Protein AF-A0AAU4UPQ4-F1 (afdb_monomer_lite)

Structure (mmCIF, N/CA/C/O backbone):
data_AF-A0AAU4UPQ4-F1
#
_entry.id   AF-A0AAU4UPQ4-F1
#
loop_
_atom_site.group_PDB
_atom_site.id
_atom_site.type_symbol
_atom_site.label_atom_id
_atom_site.label_alt_id
_atom_site.label_comp_id
_atom_site.label_asym_id
_atom_site.label_entity_id
_atom_site.label_seq_id
_atom_site.pdbx_PDB_ins_code
_atom_site.Cartn_x
_atom_site.Cartn_y
_atom_site.Cartn_z
_atom_site.occupancy
_atom_site.B_iso_or_equiv
_atom_site.auth_seq_id
_atom_site.auth_comp_id
_atom_site.auth_asym_id
_atom_site.auth_atom_id
_atom_site.pdbx_PDB_model_num
ATOM 1 N N . MET A 1 1 ? -26.004 73.468 17.345 1.00 43.75 1 MET A N 1
ATOM 2 C CA . MET A 1 1 ? -27.024 73.779 16.326 1.00 43.75 1 MET A CA 1
ATOM 3 C C . MET A 1 1 ? -28.065 72.672 16.364 1.00 43.75 1 MET A C 1
ATOM 5 O O . MET A 1 1 ? -27.731 71.538 16.059 1.00 43.75 1 MET A O 1
ATOM 9 N N . THR A 1 2 ? -29.237 72.999 16.919 1.00 44.50 2 THR A N 1
ATOM 10 C CA . THR A 1 2 ? -30.578 72.786 16.334 1.00 44.50 2 THR A CA 1
ATOM 11 C C . THR A 1 2 ? -30.726 71.533 15.458 1.00 44.50 2 THR A C 1
ATOM 13 O O . THR A 1 2 ? -30.150 71.474 14.382 1.00 44.50 2 THR A O 1
ATOM 16 N N . ALA A 1 3 ? -31.337 70.450 15.945 1.00 39.44 3 ALA A N 1
ATOM 17 C CA . ALA A 1 3 ? -32.786 70.225 16.075 1.00 39.44 3 ALA A CA 1
ATOM 18 C C . ALA A 1 3 ? -33.528 70.141 14.726 1.00 39.44 3 ALA A C 1
ATOM 20 O O . ALA A 1 3 ? -33.638 71.138 14.024 1.00 39.44 3 ALA A O 1
ATOM 21 N N . ALA A 1 4 ? -34.101 68.969 14.433 1.00 49.47 4 ALA A N 1
ATOM 22 C CA . ALA A 1 4 ? -35.362 68.824 13.693 1.00 49.47 4 ALA A CA 1
ATOM 23 C C . ALA A 1 4 ? -36.004 67.449 13.981 1.00 49.47 4 ALA A C 1
ATOM 25 O O . ALA A 1 4 ? -36.037 66.531 13.170 1.00 49.47 4 ALA A O 1
ATOM 26 N N . GLN A 1 5 ? -36.412 67.327 15.237 1.00 41.50 5 GLN A N 1
ATOM 27 C CA . GLN A 1 5 ? -37.666 66.780 15.758 1.00 41.50 5 GLN A CA 1
ATOM 28 C C . GLN A 1 5 ? -38.826 66.667 14.723 1.00 41.50 5 GLN A C 1
ATOM 30 O O . GLN A 1 5 ? -39.198 67.665 14.116 1.00 41.50 5 GLN A O 1
ATOM 35 N N . GLU A 1 6 ? -39.386 65.453 14.540 1.00 50.72 6 GLU A N 1
ATOM 36 C CA . GLU A 1 6 ? -40.804 65.062 14.819 1.00 50.72 6 GLU A CA 1
ATOM 37 C C . GLU A 1 6 ? -41.829 65.270 13.665 1.00 50.72 6 GLU A C 1
ATOM 39 O O . GLU A 1 6 ? -41.489 65.905 12.674 1.00 50.72 6 GLU A O 1
ATOM 44 N N . PRO A 1 7 ? -43.123 64.862 13.773 1.00 50.66 7 PRO A N 1
ATOM 45 C CA . PRO A 1 7 ? -43.746 63.718 14.474 1.00 50.66 7 PRO A CA 1
ATOM 46 C C . PRO A 1 7 ? -44.911 63.009 13.707 1.00 50.66 7 PRO A C 1
ATOM 48 O O . PRO A 1 7 ? -45.534 63.558 12.806 1.00 50.66 7 PRO A O 1
ATOM 51 N N . ARG A 1 8 ? -45.264 61.809 14.211 1.00 45.28 8 ARG A N 1
ATOM 52 C CA . ARG A 1 8 ? -46.610 61.217 14.471 1.00 45.28 8 ARG A CA 1
ATOM 53 C C . ARG A 1 8 ? -47.758 61.377 13.452 1.00 45.28 8 ARG A C 1
ATOM 55 O O . ARG A 1 8 ? -48.256 62.480 13.277 1.00 45.28 8 ARG A O 1
ATOM 62 N N . ARG A 1 9 ? -48.392 60.241 13.101 1.00 43.72 9 ARG A N 1
ATOM 63 C CA . ARG A 1 9 ? -49.826 59.947 13.381 1.00 43.72 9 ARG A CA 1
ATOM 64 C C . ARG A 1 9 ? -50.107 58.430 13.410 1.00 43.72 9 ARG A C 1
ATOM 66 O O . ARG A 1 9 ? -50.054 57.762 12.388 1.00 43.72 9 ARG A O 1
ATOM 73 N N . THR A 1 10 ? -50.441 57.910 14.587 1.00 46.69 10 THR A N 1
ATOM 74 C CA . THR A 1 10 ? -51.431 56.827 14.815 1.00 46.69 10 THR A CA 1
ATOM 75 C C . THR A 1 10 ? -52.833 57.483 14.871 1.00 46.69 10 THR A C 1
ATOM 77 O O . THR A 1 10 ? -52.875 58.719 14.875 1.00 46.69 10 THR A O 1
ATOM 80 N N . PRO A 1 11 ? -53.976 56.787 15.069 1.00 50.97 11 PRO A N 1
ATOM 81 C CA . PRO A 1 11 ? -54.315 55.354 14.983 1.00 50.97 11 PRO A CA 1
ATOM 82 C C . PRO A 1 11 ? -55.617 55.099 14.177 1.00 50.97 11 PRO A C 1
ATOM 84 O O . PRO A 1 11 ? -56.386 56.024 13.974 1.00 50.97 11 PRO A O 1
ATOM 87 N N . GLU A 1 12 ? -55.955 53.852 13.838 1.00 46.09 12 GLU A N 1
ATOM 88 C CA . GLU A 1 12 ? -57.367 53.465 13.651 1.00 46.09 12 GLU A CA 1
ATOM 89 C C . GLU A 1 12 ? -57.607 52.105 14.310 1.00 46.09 12 GLU A C 1
ATOM 91 O O . GLU A 1 12 ? -56.879 51.131 14.116 1.00 46.09 12 GLU A O 1
ATOM 96 N N . ARG A 1 13 ? -58.615 52.119 15.177 1.00 44.50 13 ARG A N 1
ATOM 97 C CA . ARG A 1 13 ? -59.157 51.014 15.959 1.00 44.50 13 ARG A CA 1
ATOM 98 C C . ARG A 1 13 ? -59.939 50.061 15.057 1.00 44.50 13 ARG A C 1
ATOM 100 O O . ARG A 1 13 ? -60.719 50.508 14.229 1.00 44.50 13 ARG A O 1
ATOM 107 N N . GLY A 1 14 ? -59.848 48.772 15.358 1.00 40.91 14 GLY A N 1
ATOM 108 C CA . GLY A 1 14 ? -60.774 47.743 14.893 1.00 40.91 14 GLY A CA 1
ATOM 109 C C . GLY A 1 14 ? -60.912 46.664 15.959 1.00 40.91 14 GLY A C 1
ATOM 110 O O . GLY A 1 14 ? -60.216 45.664 15.923 1.00 40.91 14 GLY A O 1
ATOM 111 N N . GLU A 1 15 ? -61.718 46.989 16.965 1.00 47.00 15 GLU A N 1
ATOM 112 C CA . GLU A 1 15 ? -62.578 46.120 17.779 1.00 47.00 15 GLU A CA 1
ATOM 113 C C . GLU A 1 15 ? -62.076 44.771 18.347 1.00 47.00 15 GLU A C 1
ATOM 115 O O . GLU A 1 15 ? -61.779 43.793 17.670 1.00 47.00 15 GLU A O 1
ATOM 120 N N . ARG A 1 16 ? -62.144 44.724 19.685 1.00 44.94 16 ARG A N 1
ATOM 121 C CA . ARG A 1 16 ? -62.295 43.539 20.539 1.00 44.94 16 ARG A CA 1
ATOM 122 C C . ARG A 1 16 ? -63.450 42.652 20.067 1.00 44.94 16 ARG A C 1
ATOM 124 O O . ARG A 1 16 ? -64.560 43.163 20.040 1.00 44.94 16 ARG A O 1
ATOM 131 N N . LEU A 1 17 ? -63.250 41.333 20.005 1.00 44.59 17 LEU A N 1
ATOM 132 C CA . LEU A 1 17 ? -64.231 40.368 20.522 1.00 44.59 17 LEU A CA 1
ATOM 133 C C . LEU A 1 17 ? -63.546 39.116 21.107 1.00 44.59 17 LEU A C 1
ATOM 135 O O . LEU A 1 17 ? -62.759 38.445 20.456 1.00 44.59 17 LEU A O 1
ATOM 139 N N . ALA A 1 18 ? -63.864 38.908 22.386 1.00 42.81 18 ALA A N 1
ATOM 140 C CA . ALA A 1 18 ? -63.954 37.688 23.188 1.00 42.81 18 ALA A CA 1
ATOM 141 C C . ALA A 1 18 ? -63.050 36.468 22.908 1.00 42.81 18 ALA A C 1
ATOM 143 O O . ALA A 1 18 ? -63.137 35.795 21.887 1.00 42.81 18 ALA A O 1
ATOM 144 N N . LEU A 1 19 ? -62.331 36.089 23.972 1.00 44.94 19 LEU A N 1
ATOM 145 C CA . LEU A 1 19 ? -61.904 34.723 24.260 1.00 44.94 19 LEU A CA 1
ATOM 146 C C . LEU A 1 19 ? -63.036 33.712 24.034 1.00 44.94 19 LEU A C 1
ATOM 148 O O . LEU A 1 19 ? -64.121 33.847 24.599 1.00 44.94 19 LEU A O 1
ATOM 152 N N . THR A 1 20 ? -62.719 32.615 23.357 1.00 52.81 20 THR A N 1
ATOM 153 C CA . THR A 1 20 ? -63.330 31.315 23.646 1.00 52.81 20 THR A CA 1
ATOM 154 C C . THR A 1 20 ? -62.213 30.283 23.722 1.00 52.81 20 THR A C 1
ATOM 156 O O . THR A 1 20 ? -61.475 30.065 22.766 1.00 52.81 20 THR A O 1
ATOM 159 N N . HIS A 1 21 ? -62.045 29.709 24.911 1.00 47.28 21 HIS A N 1
ATOM 160 C CA . HIS A 1 21 ? -61.244 28.514 25.132 1.00 47.28 21 HIS A CA 1
ATOM 161 C C . HIS A 1 21 ? -61.895 27.347 24.384 1.00 47.28 21 HIS A C 1
ATOM 163 O O . HIS A 1 21 ? -63.059 27.052 24.639 1.00 47.28 21 HIS A O 1
ATOM 169 N N . HIS A 1 22 ? -61.125 26.641 23.561 1.00 47.41 22 HIS A N 1
ATOM 170 C CA . HIS A 1 22 ? -61.236 25.191 23.441 1.00 47.41 22 HIS A CA 1
ATOM 171 C C . HIS A 1 22 ? -59.843 24.612 23.132 1.00 47.41 22 HIS A C 1
ATOM 173 O O . HIS A 1 22 ? -59.153 25.145 22.261 1.00 47.41 22 HIS A O 1
ATOM 179 N N . PRO A 1 23 ? -59.380 23.597 23.884 1.00 54.84 23 PRO A N 1
ATOM 180 C CA . PRO A 1 23 ? -58.061 23.014 23.708 1.00 54.84 23 PRO A CA 1
ATOM 181 C C . PRO A 1 23 ? -58.157 21.887 22.684 1.00 54.84 23 PRO A C 1
ATOM 183 O O . PRO A 1 23 ? -58.628 20.803 23.013 1.00 54.84 23 PRO A O 1
ATOM 186 N N . ASP A 1 24 ? -57.693 22.126 21.463 1.00 41.44 24 ASP A N 1
ATOM 187 C CA . ASP A 1 24 ? -57.557 21.056 20.483 1.00 41.44 24 ASP A CA 1
ATOM 188 C C . ASP A 1 24 ? -56.112 20.913 20.018 1.00 41.44 24 ASP A C 1
ATOM 190 O O . ASP A 1 24 ? -55.507 21.808 19.435 1.00 41.44 24 ASP A O 1
ATOM 194 N N . ALA A 1 25 ? -55.600 19.730 20.342 1.00 45.34 25 ALA A N 1
ATOM 195 C CA . ALA A 1 25 ? -54.565 18.991 19.651 1.00 45.34 25 ALA A CA 1
ATOM 196 C C . ALA A 1 25 ? -53.238 19.716 19.374 1.00 45.34 25 ALA A C 1
ATOM 198 O O . ALA A 1 25 ? -53.014 20.385 18.368 1.00 45.34 25 ALA A O 1
ATOM 199 N N . TYR A 1 26 ? -52.284 19.380 20.236 1.00 44.25 26 TYR A N 1
ATOM 200 C CA . TYR A 1 26 ? -50.870 19.235 19.923 1.00 44.25 26 TYR A CA 1
ATOM 201 C C . TYR A 1 26 ? -50.682 18.501 18.574 1.00 44.25 26 TYR A C 1
ATOM 203 O O . TYR A 1 26 ? -50.616 17.276 18.526 1.00 44.25 26 TYR A O 1
ATOM 211 N N . SER A 1 27 ? -50.598 19.230 17.461 1.00 47.16 27 SER A N 1
ATOM 212 C CA . SER A 1 27 ? -50.044 18.706 16.209 1.00 47.16 27 SER A CA 1
ATOM 213 C C . SER A 1 27 ? -48.566 19.061 16.186 1.00 47.16 27 SER A C 1
ATOM 215 O O . SER A 1 27 ? -48.136 20.054 15.599 1.00 47.16 27 SER A O 1
ATOM 217 N N . ALA A 1 28 ? -47.778 18.252 16.896 1.00 54.69 28 ALA A N 1
ATOM 218 C CA . ALA A 1 28 ? -46.355 18.170 16.617 1.00 54.69 28 ALA A CA 1
ATOM 219 C C . ALA A 1 28 ? -46.197 17.863 15.117 1.00 54.69 28 ALA A C 1
ATOM 221 O O . ALA A 1 28 ? -46.935 17.010 14.610 1.00 54.69 28 ALA A O 1
ATOM 222 N N . PRO A 1 29 ? -45.271 18.514 14.388 1.00 45.81 29 PRO A N 1
ATOM 223 C CA . PRO A 1 29 ? -44.936 18.052 13.053 1.00 45.81 29 PRO A CA 1
ATOM 224 C C . PRO A 1 29 ? -44.555 16.587 13.205 1.00 45.81 29 PRO A C 1
ATOM 226 O O . PRO A 1 29 ? -43.687 16.279 14.026 1.00 45.81 29 PRO A O 1
ATOM 229 N N . ALA A 1 30 ? -45.268 15.710 12.487 1.00 51.72 30 ALA A N 1
ATOM 230 C CA . ALA A 1 30 ? -45.001 14.284 12.452 1.00 51.72 30 ALA A CA 1
ATOM 231 C C . ALA A 1 30 ? -43.488 14.127 12.424 1.00 51.72 30 ALA A C 1
ATOM 233 O O . ALA A 1 30 ? -42.837 14.583 11.478 1.00 51.72 30 ALA A O 1
ATOM 234 N N . ALA A 1 31 ? -42.939 13.614 13.530 1.00 51.09 31 ALA A N 1
ATOM 235 C CA . ALA A 1 31 ? -41.533 13.313 13.615 1.00 51.09 31 ALA A CA 1
ATOM 236 C C . ALA A 1 31 ? -41.275 12.473 12.376 1.00 51.09 31 ALA A C 1
ATOM 238 O O . ALA A 1 31 ? -41.831 11.378 12.252 1.00 51.09 31 ALA A O 1
ATOM 239 N N . ARG A 1 32 ? -40.529 13.042 11.416 1.00 54.91 32 ARG A N 1
ATOM 240 C CA . ARG A 1 32 ? -40.013 12.275 10.288 1.00 54.91 32 ARG A CA 1
ATOM 241 C C . ARG A 1 32 ? -39.508 10.992 10.925 1.00 54.91 32 ARG A C 1
ATOM 243 O O . ARG A 1 32 ? -38.803 11.130 11.936 1.00 54.91 32 ARG A O 1
ATOM 250 N N . PRO A 1 33 ? -39.922 9.799 10.455 1.00 50.12 33 PRO A N 1
ATOM 251 C CA . PRO A 1 33 ? -39.392 8.570 11.015 1.00 50.12 33 PRO A CA 1
ATOM 252 C C . PRO A 1 33 ? -37.894 8.798 11.098 1.00 50.12 33 PRO A C 1
ATOM 254 O O . PRO A 1 33 ? -37.293 9.191 10.091 1.00 50.12 33 PRO A O 1
ATOM 257 N N . ARG A 1 34 ? -37.348 8.752 12.330 1.00 55.06 34 ARG A N 1
ATOM 258 C CA . ARG A 1 34 ? -35.902 8.817 12.549 1.00 55.06 34 ARG A CA 1
ATOM 259 C C . ARG A 1 34 ? -35.365 7.925 11.461 1.00 55.06 34 ARG A C 1
ATOM 261 O O . ARG A 1 34 ? -35.781 6.766 11.435 1.00 55.06 34 ARG A O 1
ATOM 268 N N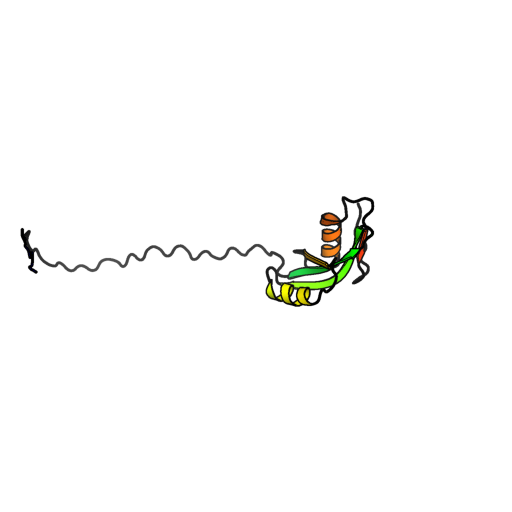 . ALA A 1 35 ? -34.595 8.495 10.533 1.00 53.91 35 ALA A N 1
ATOM 269 C CA . ALA A 1 35 ? -33.920 7.701 9.535 1.00 53.91 35 ALA A CA 1
ATOM 270 C C . ALA A 1 35 ? -33.266 6.598 10.352 1.00 53.91 35 ALA A C 1
ATOM 272 O O . ALA A 1 35 ? -32.399 6.875 11.184 1.00 53.91 35 ALA A O 1
ATOM 273 N N . VAL A 1 36 ? -33.813 5.385 10.249 1.00 55.00 36 VAL A N 1
ATOM 274 C CA . VAL A 1 36 ? -33.088 4.209 10.676 1.00 55.00 36 VAL A CA 1
ATOM 275 C C . VAL A 1 36 ? -31.822 4.376 9.861 1.00 55.00 36 VAL A C 1
ATOM 277 O O . VAL A 1 36 ? -31.960 4.514 8.641 1.00 55.00 36 VAL A O 1
ATOM 280 N N . PRO A 1 37 ? -30.639 4.564 10.474 1.00 56.88 37 PRO A N 1
ATOM 281 C CA . PRO A 1 37 ? -29.438 4.526 9.673 1.00 56.88 37 PRO A CA 1
ATOM 282 C C . PRO A 1 37 ? -29.530 3.175 8.981 1.00 56.88 37 PRO A C 1
ATOM 284 O O . PRO A 1 37 ? -29.517 2.141 9.654 1.00 56.88 37 PRO A O 1
ATOM 287 N N . GLU A 1 38 ? -29.787 3.194 7.671 1.00 52.72 38 GLU A N 1
ATOM 288 C CA . GLU A 1 38 ? -29.733 1.981 6.882 1.00 52.72 38 GLU A CA 1
ATOM 289 C C . GLU A 1 38 ? -28.399 1.348 7.255 1.00 52.72 38 GLU A C 1
ATOM 291 O O . GLU A 1 38 ? -27.409 2.087 7.372 1.00 52.72 38 GLU A O 1
ATOM 296 N N . PRO A 1 39 ? -28.356 0.047 7.584 1.00 52.28 39 PRO A N 1
ATOM 297 C CA . PRO A 1 39 ? -27.089 -0.586 7.874 1.00 52.28 39 PRO A CA 1
ATOM 298 C C . PRO A 1 39 ? -26.245 -0.361 6.626 1.00 52.28 39 PRO A C 1
ATOM 300 O O . PRO A 1 39 ? -26.531 -0.958 5.593 1.00 52.28 39 PRO A O 1
ATOM 303 N N . LYS A 1 40 ? -25.285 0.575 6.699 1.00 56.88 40 LYS A N 1
ATOM 304 C CA . LYS A 1 40 ? -24.281 0.800 5.660 1.00 56.88 40 LYS A CA 1
ATOM 305 C C . LYS A 1 40 ? -23.735 -0.588 5.393 1.00 56.88 40 LYS A C 1
ATOM 307 O O . LYS A 1 40 ? -23.144 -1.173 6.299 1.00 56.88 40 LYS A O 1
ATOM 312 N N . GLY A 1 41 ? -24.109 -1.165 4.259 1.00 48.19 41 GLY A N 1
ATOM 313 C CA . GLY A 1 41 ? -24.168 -2.610 4.121 1.00 48.19 41 GLY A CA 1
ATOM 314 C C . GLY A 1 41 ? -22.795 -3.208 4.310 1.00 48.19 41 GLY A C 1
ATOM 315 O O . GLY A 1 41 ? -22.022 -3.096 3.384 1.00 48.19 41 GLY A O 1
ATOM 316 N N . LEU A 1 42 ? -22.502 -3.787 5.483 1.00 51.25 42 LEU A N 1
ATOM 317 C CA . LEU A 1 42 ? -21.277 -4.545 5.785 1.00 51.25 42 LEU A CA 1
ATOM 318 C C . LEU A 1 42 ? -20.024 -4.033 5.040 1.00 51.25 42 LEU A C 1
ATOM 320 O O . LEU A 1 42 ? -19.232 -4.830 4.550 1.00 51.25 42 LEU A O 1
ATOM 324 N N . HIS A 1 43 ? -19.859 -2.709 4.927 1.00 55.09 43 HIS A N 1
ATOM 325 C CA . HIS A 1 43 ? -18.638 -2.127 4.387 1.00 55.09 43 HIS A CA 1
ATOM 326 C C . HIS A 1 43 ? -17.562 -2.494 5.392 1.00 55.09 43 HIS A C 1
ATOM 328 O O . HIS A 1 43 ? -17.813 -2.411 6.603 1.00 55.09 43 HIS A O 1
ATOM 334 N N . HIS A 1 44 ? -16.450 -3.033 4.903 1.00 62.06 44 HIS A N 1
ATOM 335 C CA . HIS A 1 44 ? -15.439 -3.639 5.745 1.00 62.06 44 HIS A CA 1
ATOM 336 C C . HIS A 1 44 ? -15.082 -2.645 6.851 1.00 62.06 44 HIS A C 1
ATOM 338 O O . HIS A 1 44 ? -14.603 -1.547 6.605 1.00 62.06 44 HIS A O 1
ATOM 344 N N . LEU A 1 45 ? -15.371 -3.003 8.107 1.00 79.38 45 LEU A N 1
ATOM 345 C CA . LEU A 1 45 ? -15.064 -2.125 9.242 1.00 79.38 45 LEU A CA 1
ATOM 346 C C . LEU A 1 45 ? -13.552 -1.865 9.344 1.00 79.38 45 LEU A C 1
ATOM 348 O O . LEU A 1 45 ? -13.141 -0.960 10.067 1.00 79.38 45 LEU A O 1
ATOM 352 N N . MET A 1 46 ? -12.756 -2.677 8.642 1.00 88.06 46 MET A N 1
ATOM 353 C CA . MET A 1 46 ? -11.309 -2.639 8.576 1.00 88.06 46 MET A CA 1
ATOM 354 C C . MET A 1 46 ? -10.850 -2.471 7.131 1.00 88.06 46 MET A C 1
ATOM 356 O O . MET A 1 46 ? -11.296 -3.187 6.237 1.00 88.06 46 MET A O 1
ATOM 360 N N . SER A 1 47 ? -9.899 -1.571 6.955 1.00 92.56 47 SER A N 1
ATOM 361 C CA . SER A 1 47 ? -9.135 -1.373 5.738 1.00 92.56 47 SER A CA 1
ATOM 362 C C . SER A 1 47 ? -7.683 -1.754 5.997 1.00 92.56 47 SER A C 1
ATOM 364 O O . SER A 1 47 ? -7.159 -1.625 7.108 1.00 92.56 47 SER A O 1
ATOM 366 N N . THR A 1 48 ? -6.996 -2.169 4.945 1.00 95.88 48 THR A N 1
ATOM 367 C CA . THR A 1 48 ? -5.568 -2.448 5.002 1.00 95.88 48 THR A CA 1
ATOM 368 C C . THR A 1 48 ? -4.803 -1.247 4.469 1.00 95.88 48 THR A C 1
ATOM 370 O O . THR A 1 48 ? -4.872 -0.928 3.283 1.00 95.88 48 THR A O 1
ATOM 373 N N . LEU A 1 49 ? -4.046 -0.592 5.345 1.00 95.44 49 LEU A N 1
ATOM 374 C CA . LEU A 1 49 ? -3.099 0.455 4.989 1.00 95.44 49 LEU A CA 1
ATOM 375 C C . LEU A 1 49 ? -1.770 -0.186 4.586 1.00 95.44 49 LEU A C 1
ATOM 377 O O . LEU A 1 49 ? -1.166 -0.910 5.382 1.00 95.44 49 LEU A O 1
ATOM 381 N N . LEU A 1 50 ? -1.307 0.095 3.372 1.00 96.50 50 LEU A N 1
ATOM 382 C CA . LEU A 1 50 ? 0.029 -0.251 2.904 1.00 96.50 50 LEU A CA 1
ATOM 383 C C . LEU A 1 50 ? 0.916 0.987 2.923 1.00 96.50 50 LEU A C 1
ATOM 385 O O . LEU A 1 50 ? 0.519 2.062 2.476 1.00 96.50 50 LEU A O 1
ATOM 389 N N . LEU A 1 51 ? 2.123 0.817 3.446 1.00 96.12 51 LEU A N 1
ATOM 390 C CA . LEU A 1 51 ? 3.177 1.815 3.438 1.00 96.12 51 LEU A CA 1
ATOM 391 C C . LEU A 1 51 ? 4.348 1.248 2.652 1.00 96.12 51 LEU A C 1
ATOM 393 O O . LEU A 1 51 ? 4.725 0.087 2.815 1.00 96.12 51 LEU A O 1
ATOM 397 N N . GLY A 1 52 ? 4.942 2.091 1.826 1.00 95.81 52 GLY A N 1
ATOM 398 C CA . GLY A 1 52 ? 6.027 1.694 0.958 1.00 95.81 52 GLY A CA 1
ATOM 399 C C . GLY A 1 52 ? 6.769 2.882 0.383 1.00 95.81 52 GLY A C 1
ATOM 400 O O . GLY A 1 52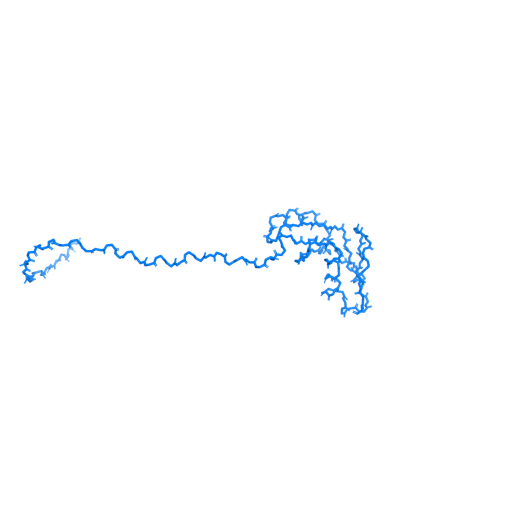 ? 6.685 4.009 0.882 1.00 95.81 52 GLY A O 1
ATOM 401 N N . HIS A 1 53 ? 7.503 2.622 -0.682 1.00 96.31 53 HIS A N 1
ATOM 402 C CA . HIS A 1 53 ? 8.099 3.660 -1.497 1.00 96.31 53 HIS A CA 1
ATOM 403 C C . HIS A 1 53 ? 8.298 3.177 -2.928 1.00 96.31 53 HIS A C 1
ATOM 405 O O . HIS A 1 53 ? 8.478 1.987 -3.183 1.00 96.31 53 HIS A O 1
ATOM 411 N N . TRP A 1 54 ? 8.346 4.126 -3.852 1.00 96.12 54 TRP A N 1
ATOM 412 C CA . TRP A 1 54 ? 8.833 3.853 -5.196 1.00 96.12 54 TRP A CA 1
ATOM 413 C C . TRP A 1 54 ? 10.358 3.752 -5.194 1.00 96.12 54 TRP A C 1
ATOM 415 O O . TRP A 1 54 ? 11.050 4.404 -4.403 1.00 96.12 54 TRP A O 1
ATOM 425 N N . THR A 1 55 ? 10.898 2.908 -6.061 1.00 94.12 55 THR A N 1
ATOM 426 C CA . THR A 1 55 ? 12.327 2.887 -6.381 1.00 94.12 55 THR A CA 1
ATOM 427 C C . THR A 1 55 ? 12.605 3.787 -7.579 1.00 94.12 55 THR A C 1
ATOM 429 O O . THR A 1 55 ? 11.709 4.138 -8.342 1.00 94.12 55 THR A O 1
ATOM 432 N N . HIS A 1 56 ? 13.876 4.130 -7.790 1.00 91.19 56 HIS A N 1
ATOM 433 C CA . HIS A 1 56 ? 14.290 4.877 -8.982 1.00 91.19 56 HIS A CA 1
ATOM 434 C C . HIS A 1 56 ? 14.052 4.101 -10.285 1.00 91.19 56 HIS A C 1
ATOM 436 O O . HIS A 1 56 ? 14.004 4.718 -11.343 1.00 91.19 56 HIS A O 1
ATOM 442 N N . SER A 1 57 ? 13.916 2.775 -10.198 1.00 91.50 57 SER A N 1
ATOM 443 C CA . SER A 1 57 ? 13.666 1.895 -11.337 1.00 91.50 57 SER A CA 1
ATOM 444 C C . SER A 1 57 ? 12.182 1.748 -11.680 1.00 91.50 57 SER A C 1
ATOM 446 O O . SER A 1 57 ? 11.886 1.066 -12.644 1.00 91.50 57 SER A O 1
ATOM 448 N N . GLY A 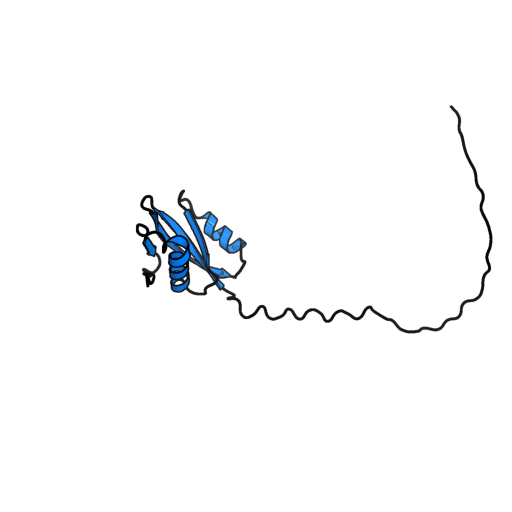1 58 ? 11.265 2.347 -10.909 1.00 92.94 58 GLY A N 1
ATOM 449 C CA . GLY A 1 58 ? 9.819 2.237 -11.148 1.00 92.94 58 GLY A CA 1
ATOM 450 C C . GLY A 1 58 ? 9.096 1.201 -10.284 1.00 92.94 58 GLY A C 1
ATOM 451 O O . GLY A 1 58 ? 7.877 1.194 -10.261 1.00 92.94 58 GLY A O 1
ATOM 452 N N . ASN A 1 59 ? 9.806 0.393 -9.489 1.00 95.94 59 ASN A N 1
ATOM 453 C CA . ASN A 1 59 ? 9.160 -0.620 -8.641 1.00 95.94 59 ASN A CA 1
ATOM 454 C C . ASN A 1 59 ? 8.508 -0.015 -7.394 1.00 95.94 59 ASN A C 1
ATOM 456 O O . ASN A 1 59 ? 9.122 0.837 -6.737 1.00 95.94 59 ASN A O 1
ATOM 460 N N . LEU A 1 60 ? 7.329 -0.514 -7.021 1.00 96.75 60 LEU A N 1
ATOM 461 C CA . LEU A 1 60 ? 6.661 -0.216 -5.755 1.00 96.75 60 LEU A CA 1
ATOM 462 C C . LEU A 1 60 ? 7.085 -1.232 -4.694 1.00 96.75 60 LEU A C 1
ATOM 464 O O . LEU A 1 60 ? 6.758 -2.411 -4.793 1.00 96.75 60 LEU A O 1
ATOM 468 N N . VAL A 1 61 ? 7.781 -0.778 -3.653 1.00 96.69 61 VAL A N 1
ATOM 469 C CA . VAL A 1 61 ? 8.218 -1.632 -2.540 1.00 96.69 61 VAL A CA 1
ATOM 470 C C . VAL A 1 61 ? 7.322 -1.393 -1.335 1.00 96.69 61 VAL A C 1
ATOM 472 O O . VAL A 1 61 ? 7.282 -0.280 -0.806 1.00 96.69 61 VAL A O 1
ATOM 475 N N . ILE A 1 62 ? 6.616 -2.428 -0.884 1.00 97.31 62 ILE A N 1
ATOM 476 C CA . ILE A 1 62 ? 5.790 -2.404 0.325 1.00 97.31 62 ILE A CA 1
ATOM 477 C C . ILE A 1 62 ? 6.658 -2.794 1.517 1.00 97.31 62 ILE A C 1
ATOM 479 O O . ILE A 1 62 ? 7.221 -3.883 1.555 1.00 97.31 62 ILE A O 1
ATOM 483 N N . THR A 1 63 ? 6.751 -1.907 2.505 1.00 95.62 63 THR A N 1
ATOM 484 C CA . THR A 1 63 ? 7.638 -2.066 3.668 1.00 95.62 63 THR A CA 1
ATOM 485 C C . THR A 1 63 ? 6.882 -2.176 4.985 1.00 95.62 63 THR A C 1
ATOM 487 O O . THR A 1 63 ? 7.452 -2.568 6.004 1.00 95.62 63 THR A O 1
ATOM 490 N N . SER A 1 64 ? 5.595 -1.829 5.015 1.00 94.81 64 SER A N 1
ATOM 491 C CA . SER A 1 64 ? 4.744 -2.010 6.192 1.00 94.81 64 SER A CA 1
ATOM 492 C C . SER A 1 64 ? 3.274 -2.148 5.816 1.00 94.81 64 SER A C 1
ATOM 494 O O . SER A 1 64 ? 2.813 -1.642 4.793 1.00 94.81 64 SER A O 1
ATOM 496 N N . SER A 1 65 ? 2.525 -2.838 6.673 1.00 95.75 65 SER A N 1
ATOM 497 C CA . SER A 1 65 ? 1.090 -3.032 6.511 1.00 95.75 65 SER A CA 1
ATOM 498 C C . SER A 1 65 ? 0.378 -3.009 7.855 1.00 95.75 65 SER A C 1
ATOM 500 O O . SER A 1 65 ? 0.843 -3.614 8.823 1.00 95.75 65 SER A O 1
ATOM 502 N N . HIS A 1 66 ? -0.758 -2.317 7.908 1.00 95.00 66 HIS A N 1
ATOM 503 C CA . HIS A 1 66 ? -1.560 -2.175 9.117 1.00 95.00 66 HIS A CA 1
ATOM 504 C C . HIS A 1 66 ? -3.043 -2.338 8.804 1.00 95.00 66 HIS A C 1
ATOM 506 O O . HIS A 1 66 ? -3.529 -1.834 7.797 1.00 95.00 66 HIS A O 1
ATOM 512 N N . GLN A 1 67 ? -3.767 -3.000 9.702 1.00 94.38 67 GLN A N 1
ATOM 513 C CA . GLN A 1 67 ? -5.225 -2.924 9.724 1.00 94.38 67 GLN A CA 1
ATOM 514 C C . GLN A 1 67 ? -5.628 -1.638 10.442 1.00 94.38 67 GLN A C 1
ATOM 516 O O . GLN A 1 67 ? -5.177 -1.385 11.563 1.00 94.38 67 GLN A O 1
ATOM 521 N N . VAL A 1 68 ? -6.459 -0.830 9.796 1.00 92.50 68 VAL A N 1
ATOM 522 C CA . VAL A 1 68 ? -7.030 0.401 10.350 1.00 92.50 68 VAL A CA 1
ATOM 523 C C . VAL A 1 68 ? -8.541 0.351 10.206 1.00 92.50 68 VAL A C 1
ATOM 525 O O . VAL A 1 68 ? -9.052 -0.287 9.292 1.00 92.50 68 VAL A O 1
ATOM 528 N N . ALA A 1 69 ? -9.268 1.008 11.106 1.00 90.50 69 ALA A N 1
ATOM 529 C CA . ALA A 1 69 ? -10.705 1.143 10.918 1.00 90.50 69 ALA A CA 1
ATOM 530 C C . ALA A 1 69 ? -10.990 2.017 9.687 1.00 90.50 69 ALA A C 1
ATOM 532 O O . ALA A 1 69 ? -10.264 2.987 9.437 1.00 90.50 69 ALA A O 1
ATOM 533 N N . ASP A 1 70 ? -12.046 1.688 8.943 1.00 83.94 70 ASP A N 1
ATOM 534 C CA . ASP A 1 70 ? -12.458 2.495 7.793 1.00 83.94 70 ASP A CA 1
ATOM 535 C C . ASP A 1 70 ? -12.706 3.956 8.214 1.00 83.94 70 ASP A C 1
ATOM 537 O O . ASP A 1 70 ? -13.326 4.249 9.243 1.00 83.94 70 ASP A O 1
ATOM 541 N N . GLY A 1 71 ? -12.162 4.887 7.432 1.00 80.81 71 GLY A N 1
ATOM 542 C CA . GLY A 1 71 ? -12.229 6.322 7.694 1.00 80.81 71 GLY A CA 1
ATOM 543 C C . GLY A 1 71 ? -11.455 6.820 8.925 1.00 80.81 71 GLY A C 1
ATOM 544 O O . GLY A 1 71 ? -11.591 7.999 9.270 1.00 80.81 71 GLY A O 1
ATOM 545 N N . ASP A 1 72 ? -10.637 5.995 9.595 1.00 89.56 72 ASP A N 1
ATOM 546 C CA . ASP A 1 72 ? -9.812 6.435 10.732 1.00 89.56 72 ASP A CA 1
ATOM 547 C C . ASP A 1 72 ? -8.561 7.198 10.271 1.00 89.56 72 ASP A C 1
ATOM 549 O O . ASP A 1 72 ? -7.417 6.738 10.351 1.00 89.56 72 ASP A O 1
ATOM 553 N N . GLN A 1 73 ? -8.791 8.428 9.811 1.00 90.44 73 GLN A N 1
ATOM 554 C CA . GLN A 1 73 ? -7.737 9.335 9.363 1.00 90.44 73 GLN A CA 1
ATOM 555 C C . GLN A 1 73 ? -6.678 9.575 10.447 1.00 90.44 73 GLN A C 1
ATOM 557 O O . GLN A 1 73 ? -5.503 9.743 10.139 1.00 90.44 73 GLN A O 1
ATOM 562 N N . LYS A 1 74 ? -7.061 9.566 11.729 1.00 91.56 74 LYS A N 1
ATOM 563 C CA . LYS A 1 74 ? -6.127 9.821 12.831 1.00 91.56 74 LYS A CA 1
ATOM 564 C C . LYS A 1 74 ? -5.133 8.673 12.992 1.00 91.56 74 LYS A C 1
ATOM 566 O O . LYS A 1 74 ? -3.957 8.933 13.257 1.00 91.56 74 LYS A O 1
ATOM 571 N N . ALA A 1 75 ? -5.591 7.428 12.859 1.00 90.12 75 ALA A N 1
ATOM 572 C CA . ALA A 1 75 ? -4.711 6.264 12.857 1.00 90.12 75 ALA A CA 1
ATOM 573 C C . ALA A 1 75 ? -3.755 6.301 11.657 1.00 90.12 75 ALA A C 1
ATOM 575 O O . ALA A 1 75 ? -2.549 6.124 11.833 1.00 90.12 75 ALA A O 1
ATOM 576 N N . ILE A 1 76 ? -4.273 6.619 10.466 1.00 89.38 76 ILE A N 1
ATOM 577 C CA . ILE A 1 76 ? -3.471 6.757 9.243 1.00 89.38 76 ILE A CA 1
ATOM 578 C C . ILE A 1 76 ? -2.402 7.845 9.415 1.00 89.38 76 ILE A C 1
ATOM 580 O O . ILE A 1 76 ? -1.219 7.572 9.231 1.00 89.38 76 ILE A O 1
ATOM 584 N N . ASP A 1 77 ? -2.776 9.048 9.859 1.00 92.06 77 ASP A N 1
ATOM 585 C CA . ASP A 1 77 ? -1.846 10.164 10.074 1.00 92.06 77 ASP A CA 1
ATOM 586 C C . ASP A 1 77 ? -0.732 9.809 11.067 1.00 92.06 77 ASP A C 1
ATOM 588 O O . ASP A 1 77 ? 0.414 10.239 10.915 1.00 92.06 77 ASP A O 1
ATOM 592 N N . ALA A 1 78 ? -1.054 9.039 12.111 1.00 91.12 78 ALA A N 1
ATOM 593 C CA . ALA A 1 78 ? -0.071 8.599 13.093 1.00 91.12 78 ALA A CA 1
ATOM 594 C C . ALA A 1 78 ? 0.960 7.636 12.484 1.00 91.12 78 ALA A C 1
ATOM 596 O O . ALA A 1 78 ? 2.143 7.746 12.805 1.00 91.12 78 ALA A O 1
ATOM 597 N N . LEU A 1 79 ? 0.527 6.739 11.593 1.00 89.88 79 LEU A N 1
ATOM 598 C CA . LEU A 1 79 ? 1.395 5.791 10.891 1.00 89.88 79 LEU A CA 1
ATOM 599 C C . LEU A 1 79 ? 2.250 6.496 9.826 1.00 89.88 79 LEU A C 1
ATOM 601 O O . LEU A 1 79 ? 3.458 6.272 9.748 1.00 89.88 79 LEU A O 1
ATOM 605 N N . VAL A 1 80 ? 1.655 7.417 9.062 1.00 88.12 80 VAL A N 1
ATOM 606 C CA . VAL A 1 80 ? 2.334 8.145 7.975 1.00 88.12 80 VAL A CA 1
ATOM 607 C C . VAL A 1 80 ? 3.419 9.085 8.490 1.00 88.12 80 VAL A C 1
ATOM 609 O O . VAL A 1 80 ? 4.453 9.232 7.843 1.00 88.12 80 VAL A O 1
ATOM 612 N N . LYS A 1 81 ? 3.255 9.679 9.680 1.00 86.56 81 LYS A N 1
ATOM 613 C CA . LYS A 1 81 ? 4.282 10.541 10.299 1.00 86.56 81 LYS A CA 1
ATOM 614 C C . LYS A 1 81 ? 5.656 9.875 10.439 1.00 86.56 81 LYS A C 1
ATOM 616 O O . LYS A 1 81 ? 6.649 10.588 10.560 1.00 86.56 81 LYS A O 1
ATOM 621 N N . GLY A 1 82 ? 5.715 8.542 10.454 1.00 76.06 82 GLY A N 1
ATOM 622 C CA . GLY A 1 82 ? 6.961 7.781 10.515 1.00 76.06 82 GLY A CA 1
ATOM 623 C C . GLY A 1 82 ? 7.693 7.632 9.176 1.00 76.06 82 GLY A C 1
ATOM 624 O O . GLY A 1 82 ? 8.857 7.234 9.183 1.00 76.06 82 GLY A O 1
ATOM 625 N N . GLN A 1 83 ? 7.065 7.943 8.035 1.00 78.81 83 GLN A N 1
ATOM 626 C CA . GLN A 1 83 ? 7.722 7.831 6.733 1.00 78.81 83 GLN A CA 1
ATOM 627 C C . GLN A 1 83 ? 8.660 9.008 6.468 1.00 78.81 83 GLN A C 1
ATOM 629 O O . GLN A 1 83 ? 8.276 10.174 6.514 1.00 78.81 83 GLN A O 1
ATOM 634 N N . THR A 1 84 ? 9.911 8.687 6.144 1.00 80.25 84 THR A N 1
ATOM 635 C CA . THR A 1 84 ? 10.982 9.671 5.915 1.00 80.25 84 THR A CA 1
ATOM 636 C C . THR A 1 84 ? 11.533 9.647 4.488 1.00 80.25 84 THR A C 1
ATOM 638 O O . THR A 1 84 ? 12.352 10.495 4.129 1.00 80.25 84 THR A O 1
ATOM 641 N N . SER A 1 85 ? 11.092 8.697 3.656 1.00 82.00 85 SER A N 1
ATOM 642 C CA . SER A 1 85 ? 11.527 8.589 2.262 1.00 82.00 85 SER A CA 1
ATOM 643 C C . SER A 1 85 ? 10.938 9.714 1.408 1.00 82.00 85 SER A C 1
ATOM 645 O O . SER A 1 85 ? 9.762 10.044 1.518 1.00 82.00 85 SER A O 1
ATOM 647 N N . LYS A 1 86 ? 11.735 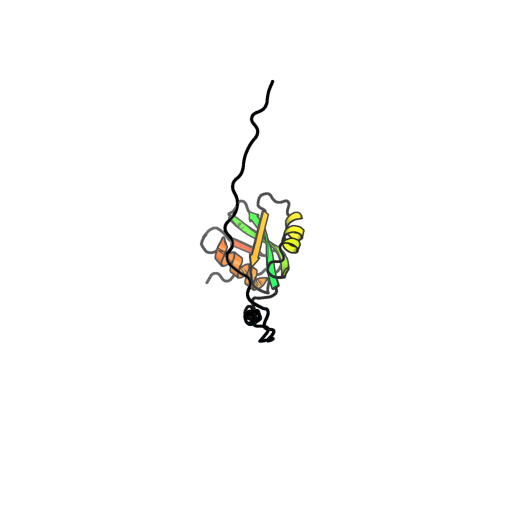10.272 0.488 1.00 82.69 86 LYS A N 1
ATOM 648 C CA . LYS A 1 86 ? 11.238 11.229 -0.520 1.00 82.69 86 LYS A CA 1
ATOM 649 C C . LYS A 1 86 ? 10.353 10.573 -1.582 1.00 82.69 86 LYS A C 1
ATOM 651 O O . LYS A 1 86 ? 9.616 11.273 -2.263 1.00 82.69 86 LYS A O 1
ATOM 656 N N . MET A 1 87 ? 10.454 9.253 -1.720 1.00 88.69 87 MET A N 1
ATOM 657 C CA . MET A 1 87 ? 9.621 8.432 -2.601 1.00 88.69 87 MET A CA 1
ATOM 658 C C . MET A 1 87 ? 8.563 7.664 -1.805 1.00 88.69 87 MET A C 1
ATOM 660 O O . MET A 1 87 ? 8.048 6.658 -2.283 1.00 88.69 87 MET A O 1
ATOM 664 N N . ALA A 1 88 ? 8.285 8.112 -0.575 1.00 93.00 88 ALA A N 1
ATOM 665 C CA . ALA A 1 88 ? 7.267 7.551 0.294 1.00 93.00 88 ALA A CA 1
ATOM 666 C C . ALA A 1 88 ? 5.924 7.430 -0.432 1.00 93.00 88 ALA A C 1
ATOM 668 O O . ALA A 1 88 ? 5.460 8.364 -1.087 1.00 93.00 88 ALA A O 1
ATOM 669 N N . TRP A 1 89 ? 5.313 6.265 -0.280 1.00 94.94 89 TRP A N 1
ATOM 670 C CA . TRP A 1 89 ? 3.986 5.958 -0.772 1.00 94.94 89 TRP A CA 1
ATOM 671 C C . TRP A 1 89 ? 3.170 5.347 0.363 1.00 94.94 89 TRP A C 1
ATOM 673 O O . TRP A 1 89 ? 3.685 4.587 1.191 1.00 94.94 89 TRP A O 1
ATOM 683 N N . VAL A 1 90 ? 1.892 5.703 0.402 1.00 94.38 90 VAL A N 1
ATOM 684 C CA . VAL A 1 90 ? 0.921 5.167 1.347 1.00 94.38 90 VAL A CA 1
ATOM 685 C C . VAL A 1 90 ? -0.438 5.096 0.668 1.00 94.38 90 VAL A C 1
ATOM 687 O O . VAL A 1 90 ? -0.852 6.054 0.016 1.00 94.38 90 VAL A O 1
ATOM 690 N N . CYS A 1 91 ? -1.140 3.980 0.837 1.00 95.00 91 CYS A N 1
ATOM 691 C CA . CYS A 1 91 ? -2.510 3.838 0.363 1.00 95.00 91 CYS A CA 1
ATOM 692 C C . CYS A 1 91 ? -3.309 2.896 1.267 1.00 95.00 91 CYS A C 1
ATOM 694 O O . CYS A 1 91 ? -2.787 1.889 1.749 1.00 95.00 91 CYS A O 1
ATOM 696 N N . ALA A 1 92 ? -4.570 3.246 1.517 1.00 93.75 92 ALA A N 1
ATOM 697 C CA . ALA A 1 92 ? -5.516 2.408 2.239 1.00 93.75 92 ALA A CA 1
ATOM 698 C C . ALA A 1 92 ? -6.459 1.742 1.239 1.00 93.75 92 ALA A C 1
ATOM 700 O O . ALA A 1 92 ? -7.083 2.422 0.428 1.00 93.75 92 ALA A O 1
ATOM 701 N N . PHE A 1 93 ? -6.589 0.424 1.336 1.00 93.00 93 PHE A N 1
ATOM 702 C CA . PHE A 1 93 ? -7.524 -0.353 0.534 1.00 93.00 93 PHE A CA 1
ATOM 703 C C . PHE A 1 93 ? -8.640 -0.882 1.427 1.00 93.00 93 PHE A C 1
ATOM 705 O O . PHE A 1 93 ? -8.363 -1.405 2.509 1.00 93.00 93 PHE A O 1
ATOM 712 N N . ASP A 1 94 ? -9.886 -0.785 0.958 1.00 92.00 94 ASP A N 1
ATOM 713 C CA . ASP A 1 94 ? -11.084 -1.301 1.639 1.00 92.00 94 ASP A CA 1
ATOM 714 C C . ASP A 1 94 ? -11.168 -2.837 1.544 1.00 92.00 94 ASP A C 1
ATOM 716 O O . ASP A 1 94 ? -12.055 -3.424 0.931 1.00 92.00 94 ASP A O 1
ATOM 720 N N . VAL A 1 95 ? -10.137 -3.489 2.074 1.00 91.38 95 VAL A N 1
ATOM 721 C CA . VAL A 1 95 ? -9.964 -4.935 2.164 1.00 91.38 95 VAL A CA 1
ATOM 722 C C . VAL A 1 95 ? -9.375 -5.260 3.528 1.00 91.38 95 VAL A C 1
ATOM 724 O O . VAL A 1 95 ? -8.561 -4.513 4.073 1.00 91.38 95 VAL A O 1
ATOM 727 N N . ASP A 1 96 ? -9.745 -6.412 4.063 1.00 91.06 96 ASP A N 1
ATOM 728 C CA . ASP A 1 96 ? -9.413 -6.857 5.418 1.00 91.06 96 ASP A CA 1
ATOM 729 C C . ASP A 1 96 ? -8.105 -7.662 5.513 1.00 91.06 96 ASP A C 1
ATOM 731 O O . ASP A 1 96 ? -7.731 -8.134 6.589 1.00 91.06 96 ASP A O 1
ATOM 735 N N . SER A 1 97 ? -7.396 -7.844 4.395 1.00 93.12 97 SER A N 1
ATOM 736 C CA . SER A 1 97 ? -6.167 -8.630 4.356 1.00 93.12 97 SER A CA 1
ATOM 737 C C . SER A 1 97 ? -5.057 -7.980 3.540 1.00 93.12 97 SER A C 1
ATOM 739 O O . SER A 1 97 ? -5.273 -7.394 2.478 1.00 93.12 97 SER A O 1
ATOM 741 N N . HIS A 1 98 ? -3.831 -8.177 4.027 1.00 95.75 98 HIS A N 1
ATOM 742 C CA . HIS A 1 98 ? -2.601 -7.726 3.383 1.00 95.75 98 HIS A CA 1
ATOM 743 C C . HIS A 1 98 ? -2.468 -8.227 1.943 1.00 95.75 98 HIS A C 1
ATOM 745 O O . HIS A 1 98 ? -2.247 -7.428 1.041 1.00 95.75 98 HIS A O 1
ATOM 751 N N . ARG A 1 99 ? -2.679 -9.528 1.709 1.00 96.31 99 ARG A N 1
ATOM 752 C CA . ARG A 1 99 ? -2.596 -10.121 0.368 1.00 96.31 99 ARG A CA 1
ATOM 753 C C . ARG A 1 99 ? -3.550 -9.451 -0.622 1.00 96.31 99 ARG A C 1
ATOM 755 O O . ARG A 1 99 ? -3.142 -9.139 -1.736 1.00 96.31 99 ARG A O 1
ATOM 762 N N . ASN A 1 100 ? -4.801 -9.217 -0.224 1.00 95.88 100 ASN A N 1
ATOM 763 C CA . ASN A 1 100 ? -5.765 -8.555 -1.100 1.00 95.88 100 ASN A CA 1
ATOM 764 C C . ASN A 1 100 ? -5.368 -7.095 -1.341 1.00 95.88 100 ASN A C 1
ATOM 766 O O . ASN A 1 100 ? -5.504 -6.609 -2.456 1.00 95.88 100 ASN A O 1
ATOM 770 N N . ALA A 1 101 ? -4.832 -6.409 -0.331 1.00 96.56 101 ALA A N 1
ATOM 771 C CA . ALA A 1 101 ? -4.347 -5.041 -0.486 1.00 96.56 101 ALA A CA 1
ATOM 772 C C . ALA A 1 101 ? -3.157 -4.961 -1.451 1.00 96.56 101 ALA A C 1
ATOM 774 O O . ALA A 1 101 ? -3.118 -4.069 -2.289 1.00 96.56 101 ALA A O 1
ATOM 775 N N . VAL A 1 102 ? -2.223 -5.914 -1.374 1.00 97.19 102 VAL A N 1
ATOM 776 C CA . VAL A 1 102 ? -1.085 -6.027 -2.299 1.00 97.19 102 VAL A CA 1
ATOM 777 C C . VAL A 1 102 ? -1.569 -6.262 -3.728 1.00 97.19 102 VAL A C 1
ATOM 779 O O . VAL A 1 102 ? -1.127 -5.567 -4.638 1.00 97.19 102 VAL A O 1
ATOM 782 N N . GLN A 1 103 ? -2.533 -7.164 -3.927 1.00 97.25 103 GLN A N 1
ATOM 783 C CA . GLN A 1 103 ? -3.142 -7.382 -5.241 1.00 97.25 103 GLN A CA 1
ATOM 784 C C . GLN A 1 103 ? -3.786 -6.099 -5.788 1.00 97.25 103 GLN A C 1
ATOM 786 O O . GLN A 1 103 ? -3.556 -5.731 -6.936 1.00 97.25 103 GLN A O 1
ATOM 791 N N . ARG A 1 104 ? -4.557 -5.383 -4.959 1.00 96.88 104 ARG A N 1
ATOM 792 C CA . ARG A 1 104 ? -5.187 -4.113 -5.348 1.00 96.88 104 ARG A CA 1
ATOM 793 C C . ARG A 1 104 ? -4.152 -3.035 -5.674 1.00 96.88 104 ARG A C 1
ATOM 795 O O . ARG A 1 104 ? -4.329 -2.314 -6.649 1.00 96.88 104 ARG A O 1
ATOM 802 N N . ALA A 1 105 ? -3.067 -2.955 -4.906 1.00 96.44 105 ALA A N 1
ATOM 803 C CA . ALA A 1 105 ? -1.969 -2.035 -5.177 1.00 96.44 105 ALA A CA 1
ATOM 804 C C . ALA A 1 105 ? -1.269 -2.353 -6.506 1.00 96.44 105 ALA A C 1
ATOM 806 O O . ALA A 1 105 ? -0.989 -1.439 -7.277 1.00 96.44 105 ALA A O 1
ATOM 807 N N . TYR A 1 106 ? -1.044 -3.633 -6.810 1.00 95.81 106 TYR A N 1
ATOM 808 C CA . TYR A 1 106 ? -0.505 -4.044 -8.104 1.00 95.81 106 TYR A CA 1
ATOM 809 C C . TYR A 1 106 ? -1.440 -3.626 -9.246 1.00 95.81 106 TYR A C 1
ATOM 811 O O . TYR A 1 106 ? -1.019 -2.919 -10.155 1.00 95.81 106 TYR A O 1
ATOM 819 N N . GLU A 1 107 ? -2.722 -3.987 -9.166 1.00 95.69 107 GLU A N 1
ATOM 820 C CA . GLU A 1 107 ? -3.724 -3.683 -10.197 1.00 95.69 107 GLU A CA 1
ATOM 821 C C . GLU A 1 107 ? -3.886 -2.187 -10.483 1.00 95.69 107 GLU A C 1
ATOM 823 O O . GLU A 1 107 ? -4.166 -1.813 -11.619 1.00 95.69 107 GLU A O 1
ATOM 828 N N . GLU A 1 108 ? -3.778 -1.348 -9.452 1.00 95.69 108 GLU A N 1
ATOM 829 C CA . GLU A 1 108 ? -4.057 0.086 -9.546 1.00 95.69 108 GLU A CA 1
ATOM 830 C C . GLU A 1 108 ? -2.826 0.918 -9.917 1.00 95.69 108 GLU A C 1
ATOM 832 O O . GLU A 1 108 ? -2.971 1.938 -10.588 1.00 95.69 108 GLU A O 1
ATOM 837 N N . TYR A 1 109 ? -1.630 0.504 -9.490 1.00 94.69 109 TYR A N 1
ATOM 838 C CA . TYR A 1 109 ? -0.426 1.332 -9.606 1.00 94.69 109 TYR A CA 1
ATOM 839 C C . TYR A 1 109 ? 0.670 0.738 -10.489 1.00 94.69 109 TYR A C 1
ATOM 841 O O . TYR A 1 109 ? 1.535 1.492 -10.923 1.00 94.69 109 TYR A O 1
ATOM 849 N N . VAL A 1 110 ? 0.672 -0.577 -10.722 1.00 94.31 110 VAL A N 1
ATOM 850 C CA . VAL A 1 110 ? 1.804 -1.280 -11.354 1.00 94.31 110 VAL A CA 1
ATOM 851 C C . VAL A 1 110 ? 1.395 -2.011 -12.631 1.00 94.31 110 VAL A C 1
ATOM 853 O O . VAL A 1 110 ? 2.134 -1.978 -13.600 1.00 94.31 110 VAL A O 1
ATOM 856 N N . ARG A 1 111 ? 0.208 -2.627 -12.673 1.00 93.00 111 ARG A N 1
ATOM 857 C CA . ARG A 1 111 ? -0.220 -3.544 -13.747 1.00 93.00 111 ARG A CA 1
ATOM 858 C C . ARG A 1 111 ? -0.067 -2.991 -15.165 1.00 93.00 111 ARG A C 1
ATOM 860 O O . ARG A 1 111 ? 0.207 -3.760 -16.078 1.00 93.00 111 ARG A O 1
ATOM 867 N N . ASP A 1 112 ? -0.305 -1.698 -15.353 1.00 91.06 112 ASP A N 1
ATOM 868 C CA . ASP A 1 112 ? -0.307 -1.078 -16.680 1.00 91.06 112 ASP A CA 1
ATOM 869 C C . ASP A 1 112 ? 1.100 -0.595 -1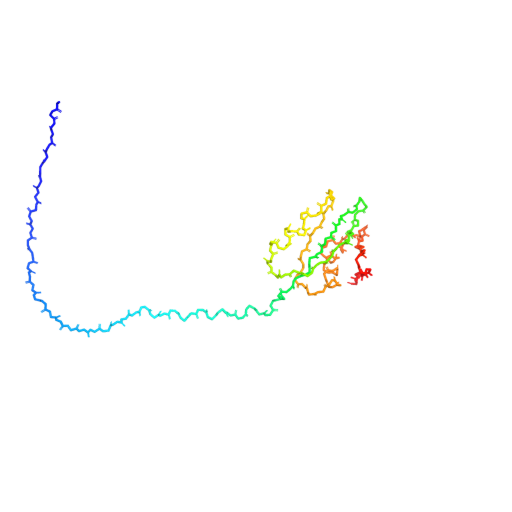7.118 1.00 91.06 112 ASP A C 1
ATOM 871 O O . ASP A 1 112 ? 1.229 0.018 -18.178 1.00 91.06 112 ASP A O 1
ATOM 875 N N . ASP A 1 113 ? 2.145 -0.855 -16.321 1.00 89.75 113 ASP A N 1
ATOM 876 C CA . ASP A 1 113 ? 3.548 -0.537 -16.608 1.00 89.75 113 ASP A CA 1
ATOM 877 C C . ASP A 1 113 ? 4.374 -1.832 -16.719 1.00 89.75 113 ASP A C 1
ATOM 879 O O . ASP A 1 113 ? 4.586 -2.540 -15.736 1.00 89.75 113 ASP A O 1
ATOM 883 N N . ASP A 1 114 ? 4.828 -2.144 -17.938 1.00 85.88 114 ASP A N 1
ATOM 884 C CA . ASP A 1 114 ? 5.561 -3.377 -18.259 1.00 85.88 114 ASP A CA 1
ATOM 885 C C . ASP A 1 114 ? 6.950 -3.459 -17.591 1.00 85.88 114 ASP A C 1
ATOM 887 O O . ASP A 1 114 ? 7.516 -4.549 -17.489 1.00 85.88 114 ASP A O 1
ATOM 891 N N . ASP A 1 115 ? 7.509 -2.323 -17.157 1.00 89.19 115 ASP A N 1
ATOM 892 C CA . ASP A 1 115 ? 8.835 -2.233 -16.536 1.00 89.19 115 ASP A CA 1
ATOM 893 C C . ASP A 1 115 ? 8.760 -2.061 -15.003 1.00 89.19 115 ASP A C 1
ATOM 895 O O . ASP A 1 115 ? 9.801 -1.971 -14.341 1.00 89.19 115 ASP A O 1
ATOM 899 N N . ALA A 1 116 ? 7.553 -2.012 -14.426 1.00 92.50 116 ALA A N 1
ATOM 900 C CA . ALA A 1 116 ? 7.342 -1.844 -12.993 1.00 92.50 116 ALA A CA 1
ATOM 901 C C . ALA A 1 116 ? 6.904 -3.148 -12.313 1.00 92.50 116 ALA A C 1
ATOM 903 O O . ALA A 1 116 ? 5.975 -3.826 -12.743 1.00 92.50 116 ALA A O 1
ATOM 904 N N . ASP A 1 117 ? 7.515 -3.435 -11.163 1.00 95.19 117 ASP A N 1
ATOM 905 C CA . ASP A 1 117 ? 7.119 -4.535 -10.281 1.00 95.19 117 ASP A CA 1
ATOM 906 C C . ASP A 1 117 ? 6.594 -4.033 -8.930 1.00 95.19 117 ASP A C 1
ATOM 908 O O . ASP A 1 117 ? 7.018 -2.994 -8.411 1.00 95.19 117 ASP A O 1
ATOM 912 N N . LEU A 1 118 ? 5.712 -4.823 -8.306 1.00 96.38 118 LEU A N 1
ATOM 913 C CA . LEU A 1 118 ? 5.352 -4.667 -6.896 1.00 96.38 118 LEU A CA 1
ATOM 914 C C . LEU A 1 118 ? 6.108 -5.702 -6.061 1.00 96.38 118 LEU A C 1
ATOM 916 O O . LEU A 1 118 ? 5.906 -6.905 -6.212 1.00 96.38 118 LEU A O 1
ATOM 920 N N . ILE A 1 119 ? 6.948 -5.221 -5.147 1.00 96.94 119 ILE A N 1
ATOM 921 C CA . ILE A 1 119 ? 7.753 -6.043 -4.241 1.00 96.94 119 ILE A CA 1
ATOM 922 C C . ILE A 1 119 ? 7.181 -5.914 -2.829 1.00 96.94 119 ILE A C 1
ATOM 924 O O . ILE A 1 119 ? 7.213 -4.835 -2.238 1.00 96.94 119 ILE A O 1
ATOM 928 N N . ASP A 1 120 ? 6.673 -7.009 -2.270 1.00 97.00 120 ASP A N 1
ATOM 929 C CA . ASP A 1 120 ? 6.226 -7.055 -0.877 1.00 97.00 120 ASP A CA 1
ATOM 930 C C . ASP A 1 120 ? 7.338 -7.556 0.060 1.00 97.00 120 ASP A C 1
ATOM 932 O O . ASP A 1 120 ? 7.605 -8.754 0.146 1.00 97.00 120 ASP A O 1
ATOM 936 N N . GLU A 1 121 ? 7.964 -6.645 0.809 1.00 96.88 121 GLU A N 1
ATOM 937 C CA . GLU A 1 121 ? 8.963 -6.985 1.834 1.00 96.88 121 GLU A CA 1
ATOM 938 C C . GLU A 1 121 ? 8.333 -7.324 3.197 1.00 96.88 121 GLU A C 1
ATOM 940 O O . GLU A 1 121 ? 9.047 -7.670 4.141 1.00 96.88 121 GLU A O 1
ATOM 945 N N . VAL A 1 122 ? 7.005 -7.230 3.332 1.00 95.38 122 VAL A N 1
ATOM 946 C CA . VAL A 1 122 ? 6.299 -7.497 4.592 1.00 95.38 122 VAL A CA 1
ATOM 947 C C . VAL A 1 122 ? 5.970 -8.979 4.728 1.00 95.38 122 VAL A C 1
ATOM 949 O O . VAL A 1 122 ? 6.275 -9.578 5.761 1.00 95.38 122 VAL A O 1
ATOM 952 N N . GLN A 1 123 ? 5.319 -9.572 3.722 1.00 94.38 123 GLN A N 1
ATOM 953 C CA . GLN A 1 123 ? 4.884 -10.974 3.751 1.00 94.38 123 GLN A CA 1
ATOM 954 C C . GLN A 1 123 ? 5.389 -11.801 2.561 1.00 94.38 123 GLN A C 1
ATOM 956 O O . GLN A 1 123 ? 5.176 -13.015 2.551 1.00 94.38 123 GLN A O 1
ATOM 961 N N . GLY A 1 124 ? 6.073 -11.190 1.588 1.00 93.94 124 GLY A N 1
ATOM 962 C CA . GLY A 1 124 ? 6.511 -11.866 0.368 1.00 93.94 124 GLY A CA 1
ATOM 963 C C . GLY A 1 124 ? 5.347 -12.272 -0.538 1.00 93.94 124 GLY A C 1
ATOM 964 O O . GLY A 1 124 ? 5.412 -13.313 -1.191 1.00 93.94 124 GLY A O 1
ATOM 965 N N . VAL A 1 125 ? 4.246 -11.515 -0.535 1.00 93.31 125 VAL A N 1
ATOM 966 C CA . VAL A 1 125 ? 3.112 -11.754 -1.429 1.00 93.31 125 VAL A CA 1
ATOM 967 C C . VAL A 1 125 ? 3.479 -11.338 -2.848 1.00 93.31 125 VAL A C 1
ATOM 969 O O . VAL A 1 125 ? 3.636 -10.158 -3.143 1.00 93.31 125 VAL A O 1
ATOM 972 N N . GLU A 1 126 ? 3.518 -12.317 -3.745 1.00 93.62 126 GLU A N 1
ATOM 973 C CA . GLU A 1 126 ? 3.556 -12.074 -5.184 1.00 93.62 126 GLU A CA 1
ATOM 974 C C . GLU A 1 126 ? 2.122 -11.845 -5.703 1.00 93.62 126 GLU A C 1
ATOM 976 O O . GLU A 1 126 ? 1.254 -12.708 -5.490 1.00 93.62 126 GLU A O 1
ATOM 981 N N . PRO A 1 127 ? 1.829 -10.692 -6.335 1.00 89.44 127 PRO A N 1
ATOM 982 C CA . PRO A 1 127 ? 0.526 -10.437 -6.936 1.00 89.44 127 PRO A CA 1
ATOM 983 C C . PRO A 1 127 ? 0.303 -11.322 -8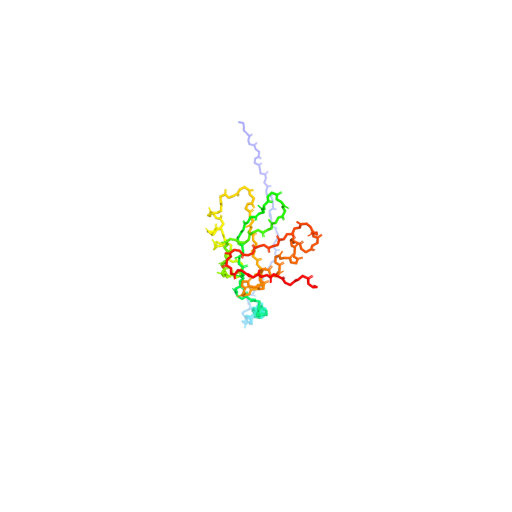.169 1.00 89.44 127 PRO A C 1
ATOM 985 O O . PRO A 1 127 ? 1.233 -11.714 -8.871 1.00 89.44 127 PRO A O 1
ATOM 988 N N . ALA A 1 128 ? -0.959 -11.631 -8.449 1.00 90.94 128 ALA A N 1
ATOM 989 C CA . ALA A 1 128 ? -1.348 -12.307 -9.675 1.00 90.94 128 ALA A CA 1
ATOM 990 C C . ALA A 1 128 ? -1.333 -11.310 -10.845 1.00 90.94 128 ALA A C 1
ATOM 992 O O . ALA A 1 128 ? -2.006 -10.280 -10.792 1.00 90.94 128 ALA A O 1
ATOM 993 N N . THR A 1 129 ? -0.602 -11.657 -11.904 1.00 83.00 129 THR A N 1
ATOM 994 C CA . THR A 1 129 ? -0.381 -10.833 -13.108 1.00 83.00 129 THR A CA 1
ATOM 995 C C . THR A 1 129 ? -1.308 -11.192 -14.282 1.00 83.00 129 THR A C 1
ATOM 997 O O . THR A 1 129 ? -1.048 -10.801 -15.418 1.00 83.00 129 THR A O 1
ATOM 1000 N N . GLY A 1 130 ? -2.346 -12.000 -14.024 1.00 65.00 130 GLY A N 1
ATOM 1001 C CA . GLY A 1 130 ? -3.207 -12.624 -15.041 1.00 65.00 130 GLY A CA 1
ATOM 1002 C C . GLY A 1 130 ? -4.352 -11.770 -15.567 1.00 65.00 130 GLY A C 1
ATOM 1003 O O . GLY A 1 130 ? -4.766 -10.814 -14.875 1.00 65.00 130 GLY A O 1
#

Secondary structure (DSSP, 8-state):
----------------------------------------TT--SEEEEEEEEE-TTS-EEEEEEEEEETT-HHHHHHHHTT---TTEEEEEES-SSHHHHHHHHHHHHTTT-TT--EEETTT--PPP--

Foldseek 3Di:
DDDDDDDDDDDDDDDDDDDDDDDDDDPDPPPPPPPPVPPPPPQPQWWKKWKFFADPQAETETDDIDIDGPPPVVVVVVVCVPDDDPRIDMDIGSDDDPLVVLQVCCVPRPLVPPRYYYAYPPPRRHHDND

Sequence (130 aa):
MTAAQEPRRTPERGERLALTHHPDAYSAPAARPRAVPEPKGLHHLMSTLLLGHWTHSGNLVITSSHQVADGDQKAIDALVKGQTSKMAWVCAFDVDSHRNAVQRAYEEYVRDDDDADLIDEVQGVEPATG

pLDDT: mean 77.33, std 21.06, range [39.44, 97.31]

Radius of gyration: 33.38 Å; chains: 1; bounding box: 78×86×43 Å